Protein AF-A0A2G9T7J6-F1 (afdb_monomer)

Solvent-accessible surface area (backbone atoms only — not comparable to full-atom values): 8695 Å² total; per-residue (Å²): 140,79,87,86,81,85,68,59,84,86,49,57,88,73,64,81,79,77,85,75,86,70,93,64,83,78,76,62,95,59,96,44,42,93,66,55,16,22,56,70,78,80,52,40,53,96,91,35,84,57,34,67,69,57,51,54,47,48,53,56,36,70,79,63,43,88,85,49,84,52,72,78,74,48,76,32,58,67,70,56,41,54,50,54,49,49,49,66,72,64,46,96,48,73,85,80,58,86,59,87,89,55,54,61,37,28,46,41,45,48,54,54,46,38,57,69,42,25,80,64,45,90,74,35,77,88,48,45,64,60,61,61,74,74,108

Radius of gyration: 18.22 Å; Cα contacts (8 Å, |Δi|>4): 100; chains: 1; bounding box: 51×49×46 Å

Secondary structure (DSSP, 8-state):
--------TTTGGG--------------SSS--SSTT--GGGS--SS-SS-HHHHHHHHHHHHH-TT-TTTTTSPPPHHHHHHHHHHHHH-SSSTT---TTS-HHHHHHHHHHHHHH-SS-SS-HHHHHHHHHT-

Organism: Teladorsagia circumcincta (NCBI:txid45464)

InterPro domains:
  IPR000198 Rho GTPase-activating protein domain [PF00620] (51-134)
  IPR000198 Rho GTPase-activating protein domain [PS50238] (38-135)
  IPR000198 Rho GTPase-activating protein domain [SM00324] (48-135)
  IPR008936 Rho GTPase activation protein [G3DSA:1.10.555.10] (1-135)
  IPR008936 Rho GTPase activation protein [SSF48350] (40-134)
  IPR046987 Unconventional class IX myosin [PTHR46184] (2-134)

Structure (mmCIF, N/CA/C/O backbone):
data_AF-A0A2G9T7J6-F1
#
_entry.id   AF-A0A2G9T7J6-F1
#
loop_
_atom_site.group_PDB
_atom_site.id
_atom_site.type_symbol
_atom_site.label_atom_id
_atom_site.label_alt_id
_atom_site.label_comp_id
_atom_site.label_asym_id
_atom_site.label_entity_id
_atom_site.label_seq_id
_atom_site.pdbx_PDB_ins_code
_atom_site.Cartn_x
_atom_site.Cartn_y
_atom_site.Cartn_z
_atom_site.occupancy
_atom_site.B_iso_or_equiv
_atom_site.auth_seq_id
_atom_site.auth_comp_id
_atom_site.auth_asym_id
_atom_site.auth_atom_id
_atom_site.pdbx_PDB_model_num
ATOM 1 N N . MET A 1 1 ? 32.163 8.281 11.101 1.00 44.00 1 MET A N 1
ATOM 2 C CA . MET A 1 1 ? 30.827 8.734 11.544 1.00 44.00 1 MET A CA 1
ATOM 3 C C . MET A 1 1 ? 30.485 10.031 10.832 1.00 44.00 1 MET A C 1
ATOM 5 O O . MET A 1 1 ? 31.150 11.024 11.083 1.00 44.00 1 MET A O 1
ATOM 9 N N . ALA A 1 2 ? 29.521 10.024 9.910 1.00 50.22 2 ALA A N 1
ATOM 10 C CA . ALA A 1 2 ? 29.048 11.243 9.254 1.00 50.22 2 ALA A CA 1
ATOM 11 C C . ALA A 1 2 ? 27.576 11.073 8.859 1.00 50.22 2 ALA A C 1
ATOM 13 O O . ALA A 1 2 ? 27.221 10.112 8.179 1.00 50.22 2 ALA A O 1
ATOM 14 N N . CYS A 1 3 ? 26.726 11.998 9.298 1.00 60.59 3 CYS A N 1
ATOM 15 C CA . CYS A 1 3 ? 25.341 12.089 8.854 1.00 60.59 3 CYS A CA 1
ATOM 16 C C . CYS A 1 3 ? 25.332 12.597 7.400 1.00 60.59 3 CYS A C 1
ATOM 18 O O . CYS A 1 3 ? 25.811 13.699 7.138 1.00 60.59 3 CYS A O 1
ATOM 20 N N . ARG A 1 4 ? 24.837 11.803 6.441 1.00 64.44 4 ARG A N 1
ATOM 21 C CA . ARG A 1 4 ? 24.715 12.222 5.032 1.00 64.44 4 ARG A CA 1
ATOM 22 C C . ARG A 1 4 ? 23.341 12.838 4.769 1.00 64.44 4 ARG A C 1
ATOM 24 O O . ARG A 1 4 ? 22.492 12.223 4.133 1.00 64.44 4 ARG A O 1
ATOM 31 N N . ILE A 1 5 ? 23.121 14.059 5.248 1.00 75.25 5 ILE A N 1
ATOM 32 C CA . ILE A 1 5 ? 21.968 14.855 4.810 1.00 75.25 5 ILE A CA 1
ATOM 33 C C . ILE A 1 5 ? 22.327 15.517 3.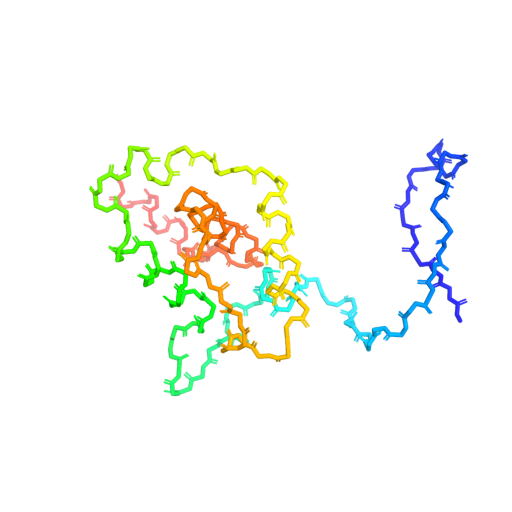479 1.00 75.25 5 ILE A C 1
ATOM 35 O O . ILE A 1 5 ? 23.259 16.316 3.412 1.00 75.25 5 ILE A O 1
ATOM 39 N N . SER A 1 6 ? 21.580 15.197 2.421 1.00 75.75 6 SER A N 1
ATOM 40 C CA . SER A 1 6 ? 21.666 15.909 1.145 1.00 75.75 6 SER A CA 1
ATOM 41 C C . SER A 1 6 ? 20.613 17.013 1.113 1.00 75.75 6 SER A C 1
ATOM 43 O O . SER A 1 6 ? 19.422 16.755 1.282 1.00 75.75 6 SER A O 1
ATOM 45 N N . CYS A 1 7 ? 21.044 18.259 0.933 1.00 78.62 7 CYS A N 1
ATOM 46 C CA . CYS A 1 7 ? 20.159 19.411 0.806 1.00 78.62 7 CYS A CA 1
ATOM 47 C C . CYS A 1 7 ? 20.752 20.436 -0.165 1.00 78.62 7 CYS A C 1
ATOM 49 O O . CYS A 1 7 ? 21.962 20.471 -0.400 1.00 78.62 7 CYS A O 1
ATOM 51 N N . HIS A 1 8 ? 19.908 21.307 -0.724 1.00 84.25 8 HIS A N 1
ATOM 52 C CA . HIS A 1 8 ? 20.402 22.454 -1.481 1.00 84.25 8 HIS A CA 1
ATOM 53 C C . HIS A 1 8 ? 21.281 23.340 -0.587 1.00 84.25 8 HIS A C 1
ATOM 55 O O . HIS A 1 8 ? 20.950 23.567 0.578 1.00 84.25 8 HIS A O 1
ATOM 61 N N . LYS A 1 9 ? 22.340 23.940 -1.153 1.00 81.06 9 LYS A N 1
ATOM 62 C CA . LYS A 1 9 ? 23.272 24.827 -0.420 1.00 81.06 9 LYS A CA 1
ATOM 63 C C . LYS A 1 9 ? 22.565 25.909 0.412 1.00 81.06 9 LYS A C 1
ATOM 65 O O . LYS A 1 9 ? 23.004 26.230 1.508 1.00 81.06 9 LYS A O 1
ATOM 70 N N . LYS A 1 10 ? 21.448 26.448 -0.091 1.00 82.25 10 LYS A N 1
ATOM 71 C CA . LYS A 1 10 ? 20.660 27.508 0.567 1.00 82.25 10 LYS A CA 1
ATOM 72 C C . LYS A 1 10 ? 19.730 27.002 1.679 1.00 82.25 10 LYS A C 1
ATOM 74 O O . LYS A 1 10 ? 19.216 27.803 2.453 1.00 82.25 10 LYS A O 1
ATOM 79 N N . CYS A 1 11 ? 19.486 25.697 1.749 1.00 79.50 11 CYS A N 1
ATOM 80 C CA . CYS A 1 11 ? 18.557 25.087 2.698 1.00 79.50 11 CYS A CA 1
ATOM 81 C C . CYS A 1 11 ? 19.255 24.572 3.963 1.00 79.50 11 CYS A C 1
ATOM 83 O O . CYS A 1 11 ? 18.585 24.441 4.981 1.00 79.50 11 CYS A O 1
ATOM 85 N N . HIS A 1 12 ? 20.576 24.352 3.933 1.00 83.56 12 HIS A N 1
ATOM 86 C CA . HIS A 1 12 ? 21.344 23.813 5.064 1.00 83.56 12 HIS A CA 1
ATOM 87 C C . HIS A 1 12 ? 21.163 24.617 6.364 1.00 83.56 12 HIS A C 1
ATOM 89 O O . HIS A 1 12 ? 20.941 24.040 7.421 1.00 83.56 12 HIS A O 1
ATOM 95 N N . ALA A 1 13 ? 21.168 25.953 6.290 1.00 77.31 13 ALA A N 1
ATOM 96 C CA . ALA A 1 13 ? 21.014 26.825 7.463 1.00 77.31 13 ALA A CA 1
ATOM 97 C C . ALA A 1 13 ? 19.609 26.793 8.102 1.00 77.31 13 ALA A C 1
ATOM 99 O O . ALA A 1 13 ? 19.423 27.319 9.194 1.00 77.31 13 ALA A O 1
ATOM 100 N N . LYS A 1 14 ? 18.615 26.200 7.428 1.00 79.19 14 LYS A N 1
ATOM 101 C CA . LYS A 1 14 ? 17.237 26.062 7.930 1.00 79.19 14 LYS A CA 1
ATOM 102 C C . LYS A 1 14 ? 16.963 24.685 8.543 1.00 79.19 14 LYS A C 1
ATOM 104 O O . LYS A 1 14 ? 15.843 24.424 8.972 1.00 79.19 14 LYS A O 1
ATOM 109 N N . ILE A 1 15 ? 17.953 23.792 8.563 1.00 74.62 15 ILE A N 1
ATOM 110 C CA . ILE A 1 15 ? 17.814 22.446 9.120 1.00 74.62 15 ILE A CA 1
ATOM 111 C C . ILE A 1 15 ? 18.079 22.517 10.627 1.00 74.62 15 ILE A C 1
ATOM 113 O O . ILE A 1 15 ? 19.219 22.624 11.059 1.00 74.62 15 ILE A O 1
ATOM 117 N N . THR A 1 16 ? 17.018 22.449 11.432 1.00 71.06 16 THR A N 1
ATOM 118 C CA . THR A 1 16 ? 17.088 22.467 12.912 1.00 71.06 16 THR A CA 1
ATOM 119 C C . THR A 1 16 ? 17.096 21.057 13.526 1.00 71.06 16 THR A C 1
ATOM 121 O O . THR A 1 16 ? 17.063 20.897 14.741 1.00 71.06 16 THR A O 1
ATOM 124 N N . GLN A 1 17 ? 17.101 20.010 12.697 1.00 68.31 17 GLN A N 1
ATOM 125 C CA . GLN A 1 17 ? 17.043 18.618 13.150 1.00 68.31 17 GLN A CA 1
ATOM 126 C C . GLN A 1 17 ? 18.412 18.175 13.682 1.00 68.31 17 GLN A C 1
ATOM 128 O O . GLN A 1 17 ? 19.351 17.957 12.916 1.00 68.31 17 GLN A O 1
ATOM 133 N N . GLN A 1 18 ? 18.520 18.026 15.002 1.00 58.69 18 GLN A N 1
ATOM 134 C CA . GLN A 1 18 ? 19.684 17.430 15.648 1.00 58.69 18 GLN A CA 1
ATOM 135 C C . GLN A 1 18 ? 19.657 15.914 15.433 1.00 58.69 18 GLN A C 1
ATOM 137 O O . GLN A 1 18 ? 18.692 15.236 15.786 1.00 58.69 18 GLN A O 1
ATOM 142 N N . CYS A 1 19 ? 20.713 15.381 14.822 1.00 59.75 19 CYS A N 1
ATOM 143 C CA . CYS A 1 19 ? 20.834 13.958 14.530 1.00 59.75 19 CYS A CA 1
ATOM 144 C C . CYS A 1 19 ? 20.974 13.159 15.842 1.00 59.75 19 CYS A C 1
ATOM 146 O O . CYS A 1 19 ? 22.070 13.053 16.389 1.00 59.75 19 CYS A O 1
ATOM 148 N N . SER A 1 20 ? 19.870 12.616 16.366 1.00 60.53 20 SER A N 1
ATOM 149 C CA . SER A 1 20 ? 19.906 11.613 17.437 1.00 60.53 20 SER A CA 1
ATOM 150 C C . SER A 1 20 ? 20.198 10.252 16.817 1.00 60.53 20 SER A C 1
ATOM 152 O O . SER A 1 20 ? 19.324 9.622 16.225 1.00 60.53 20 SER A O 1
ATOM 154 N N . MET A 1 21 ? 21.449 9.809 16.934 1.00 49.72 21 MET A N 1
ATOM 155 C CA . MET A 1 21 ? 21.860 8.442 16.621 1.00 49.72 21 MET A CA 1
ATOM 156 C C . MET A 1 21 ? 21.261 7.488 17.666 1.00 49.72 21 MET A C 1
ATOM 158 O O . MET A 1 21 ? 21.922 7.106 18.625 1.00 49.72 21 MET A O 1
ATOM 162 N N . MET A 1 22 ? 19.993 7.115 17.497 1.00 44.47 22 MET A N 1
ATOM 163 C CA . MET A 1 22 ? 19.489 5.852 18.031 1.00 44.47 22 MET A CA 1
ATOM 164 C C . MET A 1 22 ? 19.966 4.764 17.071 1.00 44.47 22 MET A C 1
ATOM 166 O O . MET A 1 22 ? 19.746 4.860 15.863 1.00 44.47 22 MET A O 1
ATOM 170 N N . ILE A 1 23 ? 20.683 3.781 17.608 1.00 42.66 23 ILE A N 1
ATOM 171 C CA . ILE A 1 23 ? 21.212 2.625 16.887 1.00 42.66 23 ILE A CA 1
ATOM 172 C C . ILE A 1 23 ? 20.023 1.859 16.292 1.00 42.66 23 ILE A C 1
ATOM 174 O O . ILE A 1 23 ? 19.401 1.041 16.958 1.00 42.66 23 ILE A O 1
ATOM 178 N N . ALA A 1 24 ? 19.691 2.149 15.039 1.00 46.16 24 ALA A N 1
ATOM 179 C CA . ALA A 1 24 ? 19.030 1.197 14.165 1.00 46.16 24 ALA A CA 1
ATOM 180 C C . ALA A 1 24 ? 20.148 0.527 13.355 1.00 46.16 24 ALA A C 1
ATOM 182 O O . ALA A 1 24 ? 21.009 1.249 12.831 1.00 46.16 24 ALA A O 1
ATOM 183 N N . PRO A 1 25 ? 20.201 -0.814 13.274 1.00 39.72 25 PRO A N 1
ATOM 184 C CA . PRO A 1 25 ? 21.164 -1.479 12.414 1.00 39.72 25 PRO A CA 1
ATOM 185 C C . PRO A 1 25 ? 20.991 -0.920 11.003 1.00 39.72 25 PRO A C 1
ATOM 187 O O . PRO A 1 25 ? 19.879 -0.763 10.501 1.00 39.72 25 PRO A O 1
ATOM 190 N N . SER A 1 26 ? 22.116 -0.527 10.424 1.00 37.25 26 SER A N 1
ATOM 191 C CA . SER A 1 26 ? 22.225 0.091 9.115 1.00 37.25 26 SER A CA 1
ATOM 192 C C . SER A 1 26 ? 21.460 -0.709 8.061 1.00 37.25 26 SER A C 1
ATOM 194 O O . SER A 1 26 ? 21.970 -1.717 7.573 1.00 37.25 26 SER A O 1
ATOM 196 N N . LEU A 1 27 ? 20.283 -0.219 7.657 1.00 46.81 27 LEU A N 1
ATOM 197 C CA . LEU A 1 27 ? 19.829 -0.414 6.288 1.00 46.81 27 LEU A CA 1
ATOM 198 C C . LEU A 1 27 ? 20.863 0.291 5.417 1.00 46.81 27 LEU A C 1
ATOM 200 O O . LEU A 1 27 ? 20.957 1.521 5.372 1.00 46.81 27 LEU A O 1
ATOM 204 N N . SER A 1 28 ? 21.729 -0.524 4.832 1.00 38.75 28 SER A N 1
ATOM 205 C CA . SER A 1 28 ? 22.613 -0.145 3.750 1.00 38.75 28 SER A CA 1
ATOM 206 C C . SER A 1 28 ? 21.834 0.691 2.737 1.00 38.75 28 SER A C 1
ATOM 208 O O . SER A 1 28 ? 20.685 0.408 2.416 1.00 38.75 28 SER A O 1
ATOM 210 N N . SER A 1 29 ? 22.474 1.745 2.238 1.00 39.59 29 SER A N 1
ATOM 211 C CA . SER A 1 29 ? 21.994 2.611 1.159 1.00 39.59 29 SER A CA 1
ATOM 212 C C . SER A 1 29 ? 21.876 1.893 -0.200 1.00 39.59 29 SER A C 1
ATOM 214 O O . SER A 1 29 ? 22.353 2.411 -1.206 1.00 39.59 29 SER A O 1
ATOM 216 N N . ALA A 1 30 ? 21.237 0.725 -0.246 1.00 44.00 30 ALA A N 1
ATOM 217 C CA . ALA A 1 30 ? 20.520 0.254 -1.420 1.00 44.00 30 ALA A CA 1
ATOM 218 C C . ALA A 1 30 ? 19.076 0.752 -1.265 1.00 44.00 30 ALA A C 1
ATOM 220 O O . ALA A 1 30 ? 18.474 0.618 -0.207 1.00 44.00 30 ALA A O 1
ATOM 221 N N . SER A 1 31 ? 18.560 1.440 -2.272 1.00 48.53 31 SER A N 1
ATOM 222 C CA . SER A 1 31 ? 17.339 2.246 -2.232 1.00 48.53 31 SER A CA 1
ATOM 223 C C . SER A 1 31 ? 16.042 1.425 -2.162 1.00 48.53 31 SER A C 1
ATOM 225 O O . SER A 1 31 ? 15.220 1.511 -3.069 1.00 48.53 31 SER A O 1
ATOM 227 N N . GLY A 1 32 ? 15.845 0.645 -1.103 1.00 54.94 32 GLY A N 1
ATOM 228 C CA . GLY A 1 32 ? 14.580 -0.027 -0.830 1.00 54.94 32 GLY A CA 1
ATOM 229 C C . GLY A 1 32 ? 14.258 0.002 0.655 1.00 54.94 32 GLY A C 1
ATOM 230 O O . GLY A 1 32 ? 15.129 -0.249 1.488 1.00 54.94 32 GLY A O 1
ATOM 231 N N . GLY A 1 33 ? 13.025 0.374 1.007 1.00 73.19 33 GLY A N 1
ATOM 232 C CA . GLY A 1 33 ? 12.543 0.182 2.375 1.00 73.19 33 GLY A CA 1
ATOM 233 C C . GLY A 1 33 ? 12.455 -1.308 2.707 1.00 73.19 33 GLY A C 1
ATOM 234 O O . GLY A 1 33 ? 12.611 -2.158 1.834 1.00 73.19 33 GLY A O 1
ATOM 235 N N . ARG A 1 34 ? 12.226 -1.645 3.979 1.00 86.50 34 ARG A N 1
ATOM 236 C CA . ARG A 1 34 ? 12.177 -3.048 4.419 1.00 86.50 34 ARG A CA 1
ATOM 237 C C . ARG A 1 34 ? 10.959 -3.772 3.854 1.00 86.50 34 ARG A C 1
ATOM 239 O O . ARG A 1 34 ? 11.066 -4.925 3.462 1.00 86.50 34 ARG A O 1
ATOM 246 N N . PHE A 1 35 ? 9.825 -3.080 3.797 1.00 90.75 35 PHE A N 1
ATOM 247 C CA . PHE A 1 35 ? 8.637 -3.573 3.111 1.00 90.75 35 PHE A CA 1
ATOM 248 C C . PHE A 1 35 ? 8.204 -2.643 1.982 1.00 90.75 35 PHE A C 1
ATOM 250 O O . PHE A 1 35 ? 8.046 -3.074 0.842 1.00 90.75 35 PHE A O 1
ATOM 257 N N . PHE A 1 36 ? 8.014 -1.354 2.273 1.00 94.06 36 PHE A N 1
ATOM 258 C CA . PHE A 1 36 ? 7.597 -0.403 1.252 1.00 94.06 36 PHE A CA 1
ATOM 259 C C . PHE A 1 36 ? 8.804 0.028 0.422 1.00 94.06 36 PHE A C 1
ATOM 261 O O . PHE A 1 36 ? 9.770 0.583 0.943 1.00 94.06 36 PHE A O 1
ATOM 268 N N . GLY A 1 37 ? 8.733 -0.221 -0.882 1.00 94.19 37 GLY A N 1
ATOM 269 C CA . GLY A 1 37 ? 9.847 -0.005 -1.799 1.00 94.19 37 GLY A CA 1
ATOM 270 C C . GLY A 1 37 ? 10.961 -1.040 -1.703 1.00 94.19 37 GLY A C 1
ATOM 271 O O . GLY A 1 37 ? 12.029 -0.822 -2.264 1.00 94.19 37 GLY A O 1
ATOM 272 N N . ALA A 1 38 ? 10.723 -2.168 -1.032 1.00 92.75 38 ALA A N 1
ATOM 273 C CA . ALA A 1 38 ? 11.548 -3.352 -1.227 1.00 92.75 38 ALA A CA 1
ATOM 274 C C . ALA A 1 38 ? 11.350 -3.906 -2.649 1.00 92.75 38 ALA A C 1
ATOM 276 O O . ALA A 1 38 ? 10.317 -3.682 -3.287 1.00 92.75 38 ALA A O 1
ATOM 277 N N . VAL A 1 39 ? 12.333 -4.658 -3.138 1.00 93.94 39 VAL A N 1
ATOM 278 C CA . VAL A 1 39 ? 12.185 -5.434 -4.373 1.00 93.94 39 VAL A CA 1
ATOM 279 C C . VAL A 1 39 ? 11.208 -6.577 -4.098 1.00 93.94 39 VAL A C 1
ATOM 281 O O . VAL A 1 39 ? 11.378 -7.306 -3.127 1.00 93.94 39 VAL A O 1
ATOM 284 N N . LEU A 1 40 ? 10.189 -6.762 -4.942 1.00 93.31 40 LEU A N 1
ATOM 285 C CA . LEU A 1 40 ? 9.138 -7.759 -4.693 1.00 93.31 40 LEU A CA 1
ATOM 286 C C . LEU A 1 40 ? 9.705 -9.174 -4.488 1.00 93.31 40 LEU A C 1
ATOM 288 O O . LEU A 1 40 ? 9.292 -9.871 -3.567 1.00 93.31 40 LEU A O 1
ATOM 292 N N . ALA A 1 41 ? 10.708 -9.552 -5.286 1.00 92.75 41 ALA A N 1
A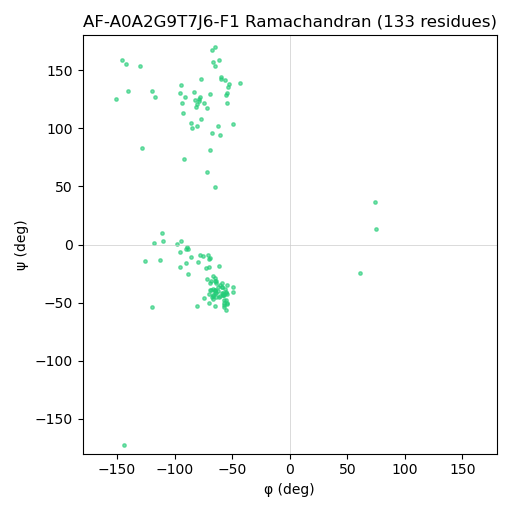TOM 293 C CA . ALA A 1 41 ? 11.379 -10.848 -5.200 1.00 92.75 41 ALA A CA 1
ATOM 294 C C . ALA A 1 41 ? 12.081 -11.110 -3.853 1.00 92.75 41 ALA A C 1
ATOM 296 O O . ALA A 1 41 ? 12.363 -12.257 -3.539 1.00 92.75 41 ALA A O 1
ATOM 297 N N . THR A 1 42 ? 12.369 -10.079 -3.047 1.00 92.69 42 THR A N 1
ATOM 298 C CA . THR A 1 42 ? 12.968 -10.254 -1.709 1.00 92.69 42 THR A CA 1
ATOM 299 C C . THR A 1 42 ? 11.926 -10.439 -0.608 1.00 92.69 42 THR A C 1
ATOM 301 O O . THR A 1 42 ? 12.297 -10.584 0.552 1.00 92.69 42 THR A O 1
ATOM 304 N N . LEU A 1 43 ? 10.636 -10.345 -0.940 1.00 91.62 43 LEU A N 1
ATOM 305 C CA . LEU A 1 43 ? 9.520 -10.440 0.004 1.00 91.62 43 LEU A CA 1
ATOM 306 C C . LEU A 1 43 ? 8.704 -11.731 -0.152 1.00 91.62 43 LEU A C 1
ATOM 308 O O . LEU A 1 43 ? 7.682 -11.874 0.517 1.00 91.62 43 LEU A O 1
ATOM 312 N N . VAL A 1 44 ? 9.117 -12.617 -1.056 1.00 92.94 44 VAL A N 1
ATOM 313 C CA . VAL A 1 44 ? 8.443 -13.877 -1.383 1.00 92.94 44 VAL A CA 1
ATOM 314 C C . VAL A 1 44 ? 9.447 -15.023 -1.353 1.00 92.94 44 VAL A C 1
ATOM 316 O O . VAL A 1 44 ? 10.638 -14.815 -1.590 1.00 92.94 44 VAL A O 1
ATOM 319 N N . ASP A 1 45 ? 8.957 -16.225 -1.081 1.00 92.31 45 ASP A N 1
ATOM 320 C CA . ASP A 1 45 ? 9.720 -17.473 -1.104 1.00 92.31 45 ASP A CA 1
ATOM 321 C C . ASP A 1 45 ? 8.840 -18.630 -1.620 1.00 92.31 45 ASP A C 1
ATOM 323 O O . ASP A 1 45 ? 7.740 -18.397 -2.126 1.00 92.31 45 ASP A O 1
ATOM 327 N N . GLU A 1 46 ? 9.340 -19.870 -1.565 1.00 92.12 46 GLU A N 1
ATOM 328 C CA . GLU A 1 46 ? 8.606 -21.047 -2.057 1.00 92.12 46 GLU A CA 1
ATOM 329 C C . GLU A 1 46 ? 7.327 -21.337 -1.254 1.00 92.12 46 GLU A C 1
ATOM 331 O O . GLU A 1 46 ? 6.357 -21.839 -1.822 1.00 92.12 46 GLU A O 1
ATOM 336 N N . ASP A 1 47 ? 7.301 -20.975 0.032 1.00 90.69 47 ASP A N 1
ATOM 337 C CA . ASP A 1 47 ? 6.150 -21.167 0.916 1.00 90.69 47 ASP A CA 1
ATOM 338 C C . ASP A 1 47 ? 5.178 -19.970 0.847 1.00 90.69 47 ASP A C 1
ATOM 340 O O . ASP A 1 47 ? 3.973 -20.121 1.062 1.00 90.69 47 ASP A O 1
ATOM 344 N N . HIS A 1 48 ? 5.678 -18.780 0.490 1.00 87.12 48 HIS A N 1
ATOM 345 C CA . HIS A 1 48 ? 4.934 -17.520 0.446 1.00 87.12 48 HIS A CA 1
ATOM 346 C C . HIS A 1 48 ? 5.097 -16.809 -0.902 1.00 87.12 48 HIS A C 1
ATOM 348 O O . HIS A 1 48 ? 5.861 -15.853 -1.049 1.00 87.12 48 HIS A O 1
ATOM 354 N N . ILE A 1 49 ? 4.297 -17.219 -1.890 1.00 93.00 49 ILE A N 1
ATOM 355 C CA . ILE A 1 49 ? 4.268 -16.594 -3.227 1.00 93.00 49 ILE A CA 1
ATOM 356 C C . ILE A 1 49 ? 3.657 -15.179 -3.246 1.00 93.00 49 ILE A C 1
ATOM 358 O O . ILE A 1 49 ? 3.771 -14.464 -4.242 1.00 93.00 49 ILE A O 1
ATOM 362 N N . ILE A 1 50 ? 3.001 -14.764 -2.157 1.00 93.25 50 ILE A N 1
ATOM 363 C CA . ILE A 1 50 ? 2.497 -13.403 -1.939 1.00 93.25 50 ILE A CA 1
ATOM 364 C C . ILE A 1 50 ? 3.186 -12.851 -0.687 1.00 93.25 50 ILE A C 1
ATOM 366 O O . ILE A 1 50 ? 3.180 -13.533 0.339 1.00 93.25 50 ILE A O 1
ATOM 370 N N . PRO A 1 51 ? 3.729 -11.616 -0.713 1.00 92.62 51 PRO A N 1
ATOM 371 C CA . PRO A 1 51 ? 4.310 -11.016 0.480 1.00 92.62 51 PRO A CA 1
ATOM 372 C C . PRO A 1 51 ? 3.308 -10.995 1.644 1.00 92.62 51 PRO A C 1
ATOM 374 O O . PRO A 1 51 ? 2.220 -10.431 1.474 1.00 92.62 51 PRO A O 1
ATOM 377 N N . PRO A 1 52 ? 3.665 -11.485 2.847 1.00 90.56 52 PRO A N 1
ATOM 378 C CA . PRO A 1 52 ? 2.744 -11.533 3.988 1.00 90.56 52 PRO A CA 1
ATOM 379 C C . PRO A 1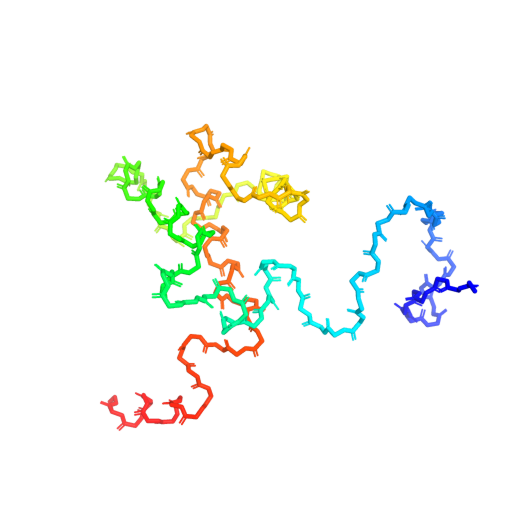 52 ? 2.109 -10.178 4.336 1.00 90.56 52 PRO A C 1
ATOM 381 O O . PRO A 1 52 ? 0.935 -10.107 4.704 1.00 90.56 52 PRO A O 1
ATOM 384 N N . LEU A 1 53 ? 2.862 -9.079 4.156 1.00 91.62 53 LEU A N 1
ATOM 385 C CA . LEU A 1 53 ? 2.349 -7.708 4.283 1.00 91.62 53 LEU A CA 1
ATOM 386 C C . LEU A 1 53 ? 1.133 -7.466 3.383 1.00 91.62 53 LEU A C 1
ATOM 388 O O . LEU A 1 53 ? 0.114 -6.930 3.818 1.00 91.62 53 LEU A O 1
ATOM 392 N N . VAL A 1 54 ? 1.284 -7.807 2.107 1.00 93.75 54 VAL A N 1
ATOM 393 C CA . VAL A 1 54 ? 0.284 -7.565 1.070 1.00 93.75 54 VAL A CA 1
ATOM 394 C C . VAL A 1 54 ? -0.939 -8.428 1.336 1.00 93.75 54 VAL A C 1
ATOM 396 O O . VAL A 1 54 ? -2.051 -7.904 1.329 1.00 93.75 54 VAL A O 1
ATOM 399 N N . ASP A 1 55 ? -0.718 -9.700 1.661 1.00 93.81 55 ASP A N 1
ATOM 400 C CA . ASP A 1 55 ? -1.775 -10.662 1.949 1.00 93.81 55 ASP A CA 1
ATOM 401 C C . ASP A 1 55 ? -2.686 -10.197 3.098 1.00 93.81 55 ASP A C 1
ATOM 403 O O . ASP A 1 55 ? -3.887 -10.004 2.891 1.00 93.81 55 ASP A O 1
ATOM 407 N N . ARG A 1 56 ? -2.148 -9.847 4.285 1.00 93.31 56 ARG A N 1
ATOM 408 C CA . ARG A 1 56 ? -3.043 -9.368 5.363 1.00 93.31 56 ARG A CA 1
ATOM 409 C C . ARG A 1 56 ? -3.668 -8.012 5.070 1.00 93.31 56 ARG A C 1
ATOM 411 O O . ARG A 1 56 ? -4.767 -7.751 5.566 1.00 93.31 56 ARG A O 1
ATOM 418 N N . LEU A 1 57 ? -2.989 -7.120 4.343 1.00 96.12 57 LEU A N 1
ATOM 419 C CA . LEU A 1 57 ? -3.595 -5.844 3.958 1.00 96.12 57 LEU A CA 1
ATOM 420 C C . LEU A 1 57 ? -4.836 -6.089 3.094 1.00 96.12 57 LEU A C 1
ATOM 422 O O . LEU A 1 57 ? -5.871 -5.477 3.360 1.00 96.12 57 LEU A O 1
ATOM 426 N N . PHE A 1 58 ? -4.757 -6.993 2.113 1.00 96.19 58 PHE A N 1
ATOM 427 C CA . PHE A 1 58 ? -5.907 -7.374 1.296 1.00 96.19 58 PHE A CA 1
ATOM 428 C C . PHE A 1 58 ? -6.971 -8.103 2.113 1.00 96.19 58 PHE A C 1
ATOM 430 O O . PHE A 1 58 ? -8.118 -7.666 2.091 1.00 96.19 58 PHE A O 1
ATOM 437 N N . MET A 1 59 ? -6.600 -9.084 2.938 1.00 95.50 59 MET A N 1
ATOM 438 C CA . MET A 1 59 ? -7.545 -9.802 3.801 1.00 95.50 59 MET A CA 1
ATOM 439 C C . MET A 1 59 ? -8.341 -8.853 4.718 1.00 95.50 59 MET A C 1
ATOM 441 O O . MET A 1 59 ? -9.558 -8.977 4.871 1.00 95.50 59 MET A O 1
ATOM 445 N N . ASN A 1 60 ? -7.685 -7.844 5.302 1.00 96.69 60 ASN A N 1
ATOM 446 C CA . ASN A 1 60 ? -8.362 -6.834 6.121 1.00 96.69 60 ASN A CA 1
ATOM 447 C C . ASN A 1 60 ? -9.272 -5.912 5.298 1.00 96.69 60 ASN A C 1
ATO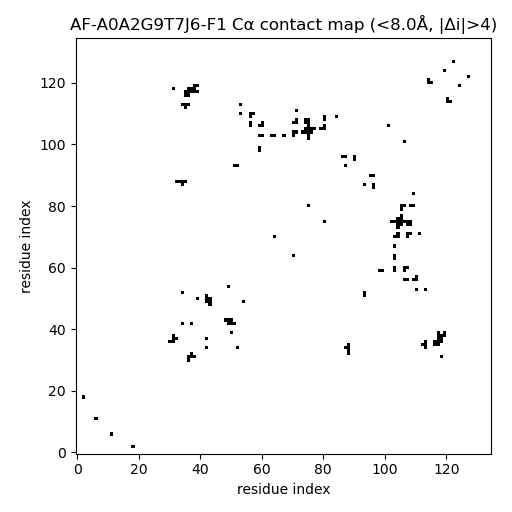M 449 O O . ASN A 1 60 ? -10.285 -5.436 5.806 1.00 96.69 60 ASN A O 1
ATOM 453 N N . VAL A 1 61 ? -8.920 -5.616 4.046 1.00 97.38 61 VAL A N 1
ATOM 454 C CA . VAL A 1 61 ? -9.800 -4.845 3.163 1.00 97.38 61 VAL A CA 1
ATOM 455 C C . VAL A 1 61 ? -11.015 -5.691 2.784 1.00 97.38 61 VAL A C 1
ATOM 457 O O . VAL A 1 61 ? -12.137 -5.237 2.977 1.00 97.38 61 VAL A O 1
ATOM 460 N N . GLU A 1 62 ? -10.824 -6.921 2.320 1.00 96.38 62 GLU A N 1
ATOM 461 C CA . GLU A 1 62 ? -11.893 -7.814 1.856 1.00 96.38 62 GLU A CA 1
ATOM 462 C C . GLU A 1 62 ? -12.944 -8.088 2.933 1.00 96.38 62 GLU A C 1
ATOM 464 O O . GLU A 1 62 ? -14.143 -7.982 2.679 1.00 96.38 62 GLU A O 1
ATOM 469 N N . THR A 1 63 ? -12.505 -8.340 4.166 1.00 96.31 63 THR A N 1
ATOM 470 C CA . THR A 1 63 ? -13.402 -8.630 5.295 1.00 96.31 63 THR A CA 1
ATOM 471 C C . THR A 1 63 ? -14.222 -7.423 5.765 1.00 96.31 63 THR A C 1
ATOM 473 O O . THR A 1 63 ? -15.235 -7.599 6.440 1.00 96.31 63 THR A O 1
ATOM 476 N N . ARG A 1 64 ? -13.816 -6.187 5.431 1.00 97.19 64 ARG A N 1
ATOM 477 C CA . ARG A 1 64 ? -14.369 -4.955 6.037 1.00 97.19 64 ARG A CA 1
ATOM 478 C C . ARG A 1 64 ? -14.898 -3.933 5.031 1.00 97.19 64 ARG A C 1
ATOM 480 O O . ARG A 1 64 ? -15.590 -2.997 5.425 1.00 97.19 64 ARG A O 1
ATOM 487 N N . ALA A 1 65 ? -14.578 -4.068 3.745 1.00 95.88 65 ALA A N 1
ATOM 488 C CA . ALA A 1 65 ? -14.836 -3.037 2.740 1.00 95.88 65 ALA A CA 1
ATOM 489 C C . ALA A 1 65 ? -16.236 -3.077 2.109 1.00 95.88 65 ALA A C 1
ATOM 491 O O . ALA A 1 65 ? -16.591 -2.112 1.435 1.00 95.88 65 ALA A O 1
ATOM 492 N N . LEU A 1 66 ? -17.032 -4.133 2.331 1.00 94.38 66 LEU A N 1
ATOM 493 C CA . LEU A 1 66 ? -18.292 -4.389 1.609 1.00 94.38 66 LEU A CA 1
ATOM 494 C C . LEU A 1 66 ? -19.245 -3.181 1.553 1.00 94.38 66 LEU A C 1
ATOM 496 O O . LEU A 1 66 ? -19.833 -2.908 0.511 1.00 94.38 66 LEU A O 1
ATOM 500 N N . PHE A 1 67 ? -19.372 -2.439 2.656 1.00 95.75 67 PHE A N 1
ATOM 501 C CA . PHE A 1 67 ? -20.262 -1.274 2.762 1.00 95.75 67 PHE A CA 1
ATOM 502 C C . PHE A 1 67 ? -19.514 0.061 2.876 1.00 95.75 67 PHE A C 1
ATOM 504 O O . PHE A 1 67 ? -20.113 1.094 3.174 1.00 95.75 67 PHE A O 1
ATOM 511 N N . VAL A 1 68 ? -18.197 0.063 2.659 1.00 97.69 68 VAL A N 1
ATOM 512 C CA . VAL A 1 68 ? -17.387 1.281 2.722 1.00 97.69 68 VAL A CA 1
ATOM 513 C C . VAL A 1 68 ? -17.498 2.019 1.390 1.00 97.69 68 VAL A C 1
ATOM 515 O O . VAL A 1 68 ? -17.214 1.486 0.321 1.00 97.69 68 VAL A O 1
ATOM 518 N N . GLU A 1 69 ? -17.903 3.284 1.426 1.00 97.94 69 GLU A N 1
ATOM 519 C CA . GLU A 1 69 ? -18.082 4.066 0.205 1.00 97.94 69 GLU A CA 1
ATOM 520 C C . GLU A 1 69 ? -16.738 4.564 -0.350 1.00 97.94 69 GLU A C 1
ATOM 522 O O . GLU A 1 69 ? -15.978 5.256 0.328 1.00 97.94 69 GLU A O 1
ATOM 527 N N . GLY A 1 70 ? -16.459 4.293 -1.626 1.00 97.75 70 GLY A N 1
ATOM 528 C CA . GL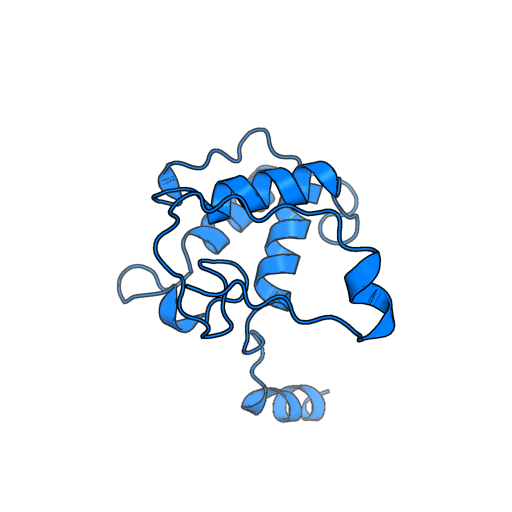Y A 1 70 ? -15.264 4.812 -2.297 1.00 97.75 70 GLY A CA 1
ATOM 529 C C . GLY A 1 70 ? -13.968 4.117 -1.875 1.00 97.75 70 GLY A C 1
ATOM 530 O O . GLY A 1 70 ? -12.928 4.768 -1.780 1.00 97.75 70 GLY A O 1
ATOM 531 N N . VAL A 1 71 ? -14.017 2.808 -1.627 1.00 98.00 71 VAL A N 1
ATOM 532 C CA . VAL A 1 71 ? -12.838 1.945 -1.425 1.00 98.00 71 VAL A CA 1
ATOM 533 C C . VAL A 1 71 ? -11.862 2.124 -2.597 1.00 98.00 71 VAL A C 1
ATOM 535 O O . VAL A 1 71 ? -12.278 2.287 -3.742 1.00 98.00 71 VAL A O 1
ATOM 538 N N . TYR A 1 72 ? -10.563 2.203 -2.296 1.00 97.38 72 TYR A N 1
ATOM 539 C CA . TYR A 1 72 ? -9.462 2.571 -3.206 1.00 97.38 72 TYR A CA 1
ATOM 540 C C . TYR A 1 72 ? -9.521 3.978 -3.844 1.00 97.38 72 TYR A C 1
ATOM 542 O O . TYR A 1 72 ? -8.456 4.537 -4.126 1.00 97.38 72 TYR A O 1
ATOM 550 N N . ARG A 1 73 ? -10.698 4.609 -3.980 1.00 98.12 73 ARG A N 1
ATOM 551 C CA . ARG A 1 73 ? -10.878 5.983 -4.492 1.00 98.12 73 ARG A CA 1
ATOM 552 C C . ARG A 1 73 ? -10.606 7.057 -3.434 1.00 98.12 73 ARG A C 1
ATOM 554 O O . ARG A 1 73 ? -9.812 7.962 -3.677 1.00 98.12 73 ARG A O 1
ATOM 561 N N . LYS A 1 74 ? -11.254 6.976 -2.266 1.00 97.56 74 LYS A N 1
ATOM 562 C CA . LYS A 1 74 ? -11.042 7.894 -1.134 1.00 97.56 74 LYS A CA 1
ATOM 563 C C . LYS A 1 74 ? -9.744 7.528 -0.405 1.00 97.56 74 LYS A C 1
ATOM 565 O O . LYS A 1 74 ? -9.412 6.352 -0.257 1.00 97.56 74 LYS A O 1
ATOM 570 N N . SER A 1 75 ? -9.013 8.542 0.050 1.00 95.94 75 SER A N 1
ATOM 571 C CA . SER A 1 75 ? -7.765 8.371 0.804 1.00 95.94 75 SER A CA 1
ATOM 572 C C . SER A 1 75 ? -8.025 8.399 2.307 1.00 95.94 75 SER A C 1
ATOM 574 O O . SER A 1 75 ? -8.773 9.243 2.792 1.00 95.94 75 SER A O 1
ATOM 576 N N . GLY A 1 76 ? -7.377 7.499 3.050 1.00 95.81 76 GLY A N 1
ATOM 577 C CA . GLY A 1 76 ? -7.379 7.528 4.514 1.00 95.81 76 GLY A CA 1
ATOM 578 C C . GLY A 1 76 ? -6.626 8.721 5.110 1.00 95.81 76 GLY A C 1
ATOM 579 O O . GLY A 1 76 ? -5.861 9.404 4.426 1.00 95.81 76 GLY A O 1
ATOM 580 N N . SER A 1 77 ? -6.812 8.937 6.416 1.00 97.50 77 SER A N 1
ATOM 581 C CA . SER A 1 77 ? -6.107 9.974 7.179 1.00 97.50 77 SER A CA 1
ATOM 582 C C . SER A 1 77 ? -4.591 9.841 7.032 1.00 97.50 77 SER A C 1
ATOM 584 O O . SER A 1 77 ? -4.007 8.822 7.401 1.00 97.50 77 SER A O 1
ATOM 586 N N . LEU A 1 78 ? -3.932 10.895 6.540 1.00 95.94 78 LEU A N 1
ATOM 587 C CA . LEU A 1 78 ? -2.481 10.904 6.331 1.00 95.94 78 LEU A CA 1
ATOM 588 C C . LEU A 1 78 ? -1.705 10.641 7.630 1.00 95.94 78 LEU A C 1
ATOM 590 O O . LEU A 1 78 ? -0.675 9.969 7.605 1.00 95.94 78 LEU A O 1
ATOM 594 N N . ALA A 1 79 ? -2.198 11.150 8.763 1.00 97.38 79 ALA A N 1
ATOM 595 C CA . ALA A 1 79 ? -1.582 10.926 10.067 1.00 97.38 79 ALA A CA 1
ATOM 596 C C . ALA A 1 79 ? -1.629 9.440 10.457 1.00 97.38 79 ALA A C 1
ATOM 598 O O . ALA A 1 79 ? -0.606 8.877 10.848 1.00 97.38 79 ALA A O 1
ATOM 599 N N . GLN A 1 80 ? -2.782 8.788 10.271 1.00 97.31 80 GLN A N 1
ATOM 600 C CA . GLN A 1 80 ? -2.928 7.355 10.536 1.00 97.31 80 GLN A CA 1
ATOM 601 C C . GLN A 1 80 ? -2.102 6.517 9.559 1.00 97.31 80 GLN A C 1
ATOM 603 O O . GLN A 1 80 ? -1.391 5.624 9.997 1.00 97.31 80 GLN A O 1
ATOM 608 N N . VAL A 1 81 ? -2.102 6.844 8.263 1.00 97.88 81 VAL A N 1
ATOM 609 C CA . VAL A 1 81 ? -1.262 6.162 7.261 1.00 97.88 81 VAL A CA 1
ATOM 610 C C . VAL A 1 81 ? 0.210 6.199 7.669 1.00 97.88 81 VAL A C 1
ATOM 612 O O . VAL A 1 81 ? 0.871 5.165 7.661 1.00 97.88 81 VAL A O 1
ATOM 615 N N . ARG A 1 82 ? 0.729 7.366 8.072 1.00 96.56 82 ARG A N 1
ATOM 616 C CA . ARG A 1 82 ? 2.121 7.500 8.532 1.00 96.56 82 ARG A CA 1
ATOM 617 C C . ARG A 1 82 ? 2.390 6.699 9.805 1.00 96.56 82 ARG A C 1
ATOM 619 O O . ARG A 1 82 ? 3.442 6.076 9.908 1.00 96.56 82 ARG A O 1
ATOM 626 N N . SER A 1 83 ? 1.458 6.719 10.754 1.00 96.31 83 SER A N 1
ATOM 627 C CA .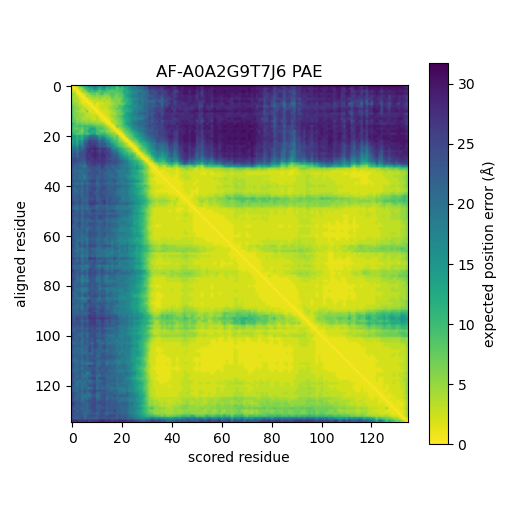 SER A 1 83 ? 1.576 5.988 12.017 1.00 96.31 83 SER A CA 1
ATOM 628 C C . SER A 1 83 ? 1.593 4.473 11.797 1.00 96.31 83 SER A C 1
ATOM 630 O O . SER A 1 83 ? 2.551 3.820 12.205 1.00 96.31 83 SER A O 1
ATOM 632 N N . ILE A 1 84 ? 0.610 3.926 11.075 1.00 96.50 84 ILE A N 1
ATOM 633 C CA . ILE A 1 84 ? 0.521 2.488 10.789 1.00 96.50 84 ILE A CA 1
ATOM 634 C C . ILE A 1 84 ? 1.693 2.029 9.926 1.00 96.50 84 ILE A C 1
ATOM 636 O O . ILE A 1 84 ? 2.309 1.010 10.223 1.00 96.50 84 ILE A O 1
ATOM 640 N N . ARG A 1 85 ? 2.081 2.810 8.912 1.00 95.50 85 ARG A N 1
ATOM 641 C CA . ARG A 1 85 ? 3.270 2.497 8.116 1.00 95.50 85 ARG A CA 1
ATOM 642 C C . ARG A 1 85 ? 4.525 2.406 8.976 1.00 95.50 85 ARG A C 1
ATOM 644 O O . ARG A 1 85 ? 5.306 1.483 8.794 1.00 95.50 85 ARG A O 1
ATOM 651 N N . ARG A 1 86 ? 4.722 3.339 9.913 1.00 94.06 86 ARG A N 1
ATOM 652 C CA . ARG A 1 86 ? 5.862 3.286 10.837 1.00 94.06 86 ARG A CA 1
ATOM 653 C C . ARG A 1 86 ? 5.828 2.010 11.674 1.00 94.06 86 ARG A C 1
ATOM 655 O O . ARG A 1 86 ? 6.867 1.381 11.806 1.00 94.06 86 ARG A O 1
ATOM 662 N N . ILE A 1 87 ? 4.664 1.623 12.199 1.00 93.56 87 ILE A N 1
ATOM 663 C CA . ILE A 1 87 ? 4.507 0.375 12.961 1.00 93.56 87 ILE A CA 1
ATOM 664 C C . ILE A 1 87 ? 4.948 -0.817 12.102 1.00 93.56 87 ILE A C 1
ATOM 666 O O . ILE A 1 87 ? 5.853 -1.538 12.511 1.00 93.56 87 ILE A O 1
ATOM 670 N N . ILE A 1 88 ? 4.422 -0.939 10.879 1.00 93.69 88 ILE A N 1
ATOM 671 C CA . ILE A 1 88 ? 4.790 -1.998 9.923 1.00 93.69 88 ILE A CA 1
ATOM 672 C C . ILE A 1 88 ? 6.296 -2.004 9.624 1.00 93.69 88 ILE A C 1
ATOM 674 O O . ILE A 1 88 ? 6.917 -3.059 9.611 1.00 93.69 88 ILE A O 1
ATOM 678 N N . GLU A 1 89 ? 6.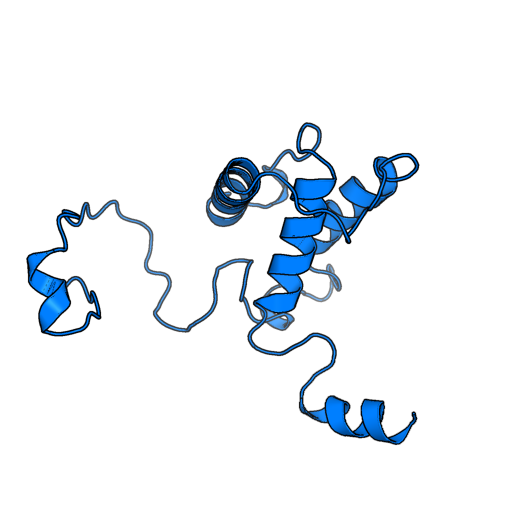906 -0.838 9.409 1.00 92.12 89 GLU A N 1
ATOM 679 C CA . GLU A 1 89 ? 8.331 -0.686 9.068 1.00 92.12 89 GLU A CA 1
ATOM 680 C C . GLU A 1 89 ? 9.284 -0.828 10.264 1.00 92.12 89 GLU A C 1
ATOM 682 O O . GLU A 1 89 ? 10.493 -0.927 10.071 1.00 92.12 89 GLU A O 1
ATOM 687 N N . THR A 1 90 ? 8.768 -0.879 11.495 1.00 90.69 90 THR A N 1
ATOM 688 C CA . THR A 1 90 ? 9.575 -1.131 12.706 1.00 90.69 90 THR A CA 1
ATOM 689 C C . THR A 1 90 ? 9.284 -2.462 13.391 1.00 90.69 90 THR A C 1
ATOM 691 O O . THR A 1 90 ? 10.080 -2.887 14.223 1.00 90.69 90 THR A O 1
ATOM 694 N N . ALA A 1 91 ? 8.192 -3.143 13.034 1.00 87.12 91 ALA A N 1
ATOM 695 C CA . ALA A 1 91 ? 7.827 -4.432 13.611 1.00 87.12 91 ALA A CA 1
ATOM 696 C C . ALA A 1 91 ? 8.920 -5.497 13.369 1.00 87.12 91 ALA A C 1
ATOM 698 O O . ALA A 1 91 ? 9.547 -5.469 12.307 1.00 87.12 91 ALA A O 1
ATOM 699 N N . PRO A 1 92 ? 9.195 -6.399 14.322 1.00 82.88 92 PRO A N 1
ATOM 700 C CA . PRO A 1 92 ? 10.153 -7.491 14.122 1.00 82.88 92 PRO A CA 1
ATOM 701 C C . PRO A 1 92 ? 9.681 -8.471 13.039 1.00 82.88 92 PRO A C 1
ATOM 703 O O . PRO A 1 92 ? 10.462 -8.879 12.184 1.00 82.88 92 PRO A O 1
ATOM 706 N N . ASP A 1 93 ? 8.385 -8.752 13.037 1.00 79.44 93 ASP A N 1
ATOM 707 C CA . ASP A 1 93 ? 7.668 -9.619 12.113 1.00 79.44 93 ASP A CA 1
ATOM 708 C C . ASP A 1 93 ? 6.299 -8.994 11.821 1.00 79.44 93 ASP A C 1
ATOM 710 O O . ASP A 1 93 ? 5.781 -8.193 12.605 1.00 79.44 93 ASP A O 1
ATOM 714 N N . PHE A 1 94 ? 5.709 -9.314 10.671 1.00 76.56 94 PHE A N 1
ATOM 715 C CA . PHE A 1 94 ? 4.404 -8.756 10.319 1.00 76.56 94 PHE A CA 1
ATOM 716 C C . PHE A 1 94 ? 3.261 -9.370 11.138 1.00 76.56 94 PHE A C 1
ATOM 718 O O . PHE A 1 94 ? 2.209 -8.746 11.297 1.00 76.56 94 PHE A O 1
ATOM 725 N N . ASP A 1 95 ? 3.484 -10.551 11.718 1.00 77.38 95 ASP A N 1
ATOM 726 C CA . ASP A 1 95 ? 2.488 -11.218 12.541 1.00 77.38 95 ASP A CA 1
ATOM 727 C C . ASP A 1 95 ? 2.159 -10.437 13.815 1.00 77.38 95 ASP A C 1
ATOM 729 O O . ASP A 1 95 ? 0.996 -10.408 14.224 1.00 77.38 95 ASP A O 1
ATOM 733 N N . SER A 1 96 ? 3.139 -9.712 14.360 1.00 81.00 96 SER A N 1
ATOM 734 C CA . SER A 1 96 ? 2.992 -8.815 15.508 1.00 81.00 96 SER A CA 1
ATOM 735 C C . SER A 1 96 ? 2.197 -7.527 15.237 1.00 81.00 96 SER A C 1
ATOM 737 O O . SER A 1 96 ? 1.878 -6.795 16.178 1.00 81.00 96 SER A O 1
ATOM 739 N N . VAL A 1 97 ? 1.860 -7.215 13.978 1.00 88.75 97 VAL A N 1
ATOM 740 C CA . VAL A 1 97 ? 1.108 -6.001 13.624 1.00 88.75 97 VAL A CA 1
ATOM 741 C C . VAL A 1 97 ? -0.393 -6.290 13.585 1.00 88.75 97 VAL A C 1
ATOM 743 O O . VAL A 1 97 ? -0.883 -6.982 12.692 1.00 88.75 97 VAL A O 1
ATOM 746 N N . SER A 1 98 ? -1.144 -5.687 14.512 1.00 90.44 98 SER A N 1
ATOM 747 C CA . SER A 1 98 ? -2.612 -5.691 14.465 1.00 90.44 98 SER A CA 1
ATOM 748 C C . SER A 1 98 ? -3.153 -4.587 13.549 1.00 90.44 98 SER A C 1
ATOM 750 O O . SER A 1 98 ? -2.753 -3.423 13.643 1.00 90.44 98 SER A O 1
ATOM 752 N N . LEU A 1 99 ? -4.078 -4.962 12.660 1.00 94.31 99 LEU A N 1
ATOM 753 C CA . LEU A 1 99 ? -4.740 -4.077 11.691 1.00 94.31 99 LEU A CA 1
ATOM 754 C C . LEU A 1 99 ? -6.266 -3.986 11.888 1.00 94.31 99 LEU A C 1
ATOM 756 O O . LEU A 1 99 ? -6.940 -3.266 11.143 1.00 94.31 99 LEU A O 1
ATOM 760 N N . GLU A 1 100 ? -6.809 -4.671 12.897 1.00 91.44 100 GLU A N 1
ATOM 761 C CA . GLU A 1 100 ? -8.254 -4.835 13.121 1.00 91.44 100 GLU A CA 1
ATOM 762 C C . GLU A 1 100 ? -8.976 -3.488 13.290 1.00 91.44 100 GLU A C 1
ATOM 764 O O . GLU A 1 100 ? -10.001 -3.241 12.652 1.00 91.44 100 GLU A O 1
ATOM 769 N N . ASP A 1 101 ? -8.375 -2.554 14.030 1.00 93.06 101 ASP A N 1
ATOM 770 C CA . ASP A 1 101 ? -8.948 -1.226 14.293 1.00 93.06 101 ASP A CA 1
ATOM 771 C C . ASP A 1 101 ? -8.571 -0.164 13.243 1.00 93.06 101 ASP A C 1
ATOM 773 O O . ASP A 1 101 ? -9.007 0.991 13.296 1.00 93.06 101 ASP A O 1
ATOM 777 N N . VAL A 1 102 ? -7.755 -0.518 12.248 1.00 96.94 102 VAL A N 1
ATOM 778 C CA . VAL A 1 102 ? -7.273 0.436 11.239 1.00 96.94 102 VAL A CA 1
ATOM 779 C C . VAL A 1 102 ? -8.352 0.685 10.194 1.00 96.94 102 VAL A C 1
ATOM 781 O O . VAL A 1 102 ? -8.824 -0.251 9.567 1.00 96.94 102 VAL A O 1
ATOM 784 N N . GLN A 1 103 ? -8.735 1.939 9.949 1.00 97.50 103 GLN A N 1
ATOM 785 C CA . GLN A 1 103 ? -9.784 2.273 8.973 1.00 97.50 103 GLN A CA 1
ATOM 786 C C . GLN A 1 103 ? -9.483 1.733 7.559 1.00 97.50 103 GLN A C 1
ATOM 788 O O . GLN A 1 103 ? -8.361 1.849 7.065 1.00 97.50 103 GLN A O 1
ATOM 793 N N . VAL A 1 104 ? -10.508 1.257 6.842 1.00 98.19 104 VAL A N 1
ATOM 794 C CA . VAL A 1 104 ? -10.371 0.679 5.484 1.00 98.19 104 VAL A CA 1
ATOM 795 C C . VAL A 1 104 ? -9.715 1.644 4.486 1.00 98.19 104 VAL A C 1
ATOM 797 O O . VAL A 1 104 ? -8.877 1.246 3.675 1.00 98.19 104 VAL A O 1
ATOM 800 N N . HIS A 1 105 ? -10.014 2.943 4.560 1.00 98.62 105 HIS A N 1
ATOM 801 C CA . HIS A 1 105 ? -9.353 3.937 3.705 1.00 98.62 105 HIS A CA 1
ATOM 802 C C . HIS A 1 105 ? -7.853 4.096 4.007 1.00 98.62 105 HIS A C 1
ATOM 804 O O . HIS A 1 105 ? -7.086 4.466 3.122 1.00 98.62 105 HIS A O 1
ATOM 810 N N . VAL A 1 106 ? -7.408 3.815 5.236 1.00 98.44 106 VAL A N 1
ATOM 811 C CA . VAL A 1 106 ? -5.981 3.789 5.594 1.00 98.44 106 VAL A CA 1
ATOM 812 C C . VAL A 1 106 ? -5.329 2.533 5.021 1.00 98.44 106 VAL A C 1
ATOM 814 O O . VAL A 1 106 ? -4.298 2.649 4.361 1.00 98.44 106 VAL A O 1
ATOM 817 N N . LEU A 1 107 ? -5.961 1.365 5.182 1.00 98.19 107 LEU A N 1
ATOM 818 C CA . LEU A 1 107 ? -5.483 0.092 4.627 1.00 98.19 107 LEU A CA 1
ATOM 819 C C . LEU A 1 107 ? -5.315 0.156 3.106 1.00 98.19 107 LEU A C 1
ATOM 821 O O . LEU A 1 107 ? -4.241 -0.122 2.582 1.00 98.19 107 LEU A O 1
ATOM 825 N N . THR A 1 108 ? -6.338 0.622 2.389 1.00 98.44 108 THR A N 1
ATOM 826 C CA . THR A 1 108 ? -6.266 0.782 0.927 1.00 98.44 108 THR A CA 1
ATOM 827 C C . THR A 1 108 ? -5.222 1.813 0.494 1.00 98.44 108 THR A C 1
ATOM 829 O O . THR A 1 108 ? -4.585 1.640 -0.545 1.00 98.44 108 THR A O 1
ATOM 832 N N . THR A 1 109 ? -4.981 2.873 1.276 1.00 98.56 109 THR A N 1
ATOM 833 C CA . THR A 1 109 ? -3.856 3.787 1.019 1.00 98.56 109 THR A CA 1
ATOM 834 C C . THR A 1 109 ? -2.506 3.092 1.192 1.00 98.56 109 THR A C 1
ATOM 836 O O . THR A 1 109 ? -1.609 3.347 0.390 1.00 98.56 109 THR A O 1
ATOM 839 N N . LEU A 1 110 ? -2.352 2.212 2.186 1.00 98.06 110 LEU A N 1
ATOM 840 C CA . LEU A 1 110 ? -1.131 1.425 2.381 1.00 98.06 110 LEU A CA 1
ATOM 841 C C . LEU A 1 110 ? -0.920 0.428 1.235 1.00 98.06 110 LEU A C 1
ATOM 843 O O . LEU A 1 110 ? 0.171 0.404 0.681 1.00 98.06 110 LEU A O 1
ATOM 847 N N . VAL A 1 111 ? -1.959 -0.286 0.788 1.00 98.06 111 VAL A N 1
ATOM 848 C CA . VAL A 1 111 ? -1.889 -1.154 -0.409 1.00 98.06 111 VAL A CA 1
ATOM 849 C C . VAL A 1 111 ? -1.396 -0.364 -1.623 1.00 98.06 111 VAL A C 1
ATOM 851 O O . VAL A 1 111 ? -0.424 -0.738 -2.275 1.00 98.06 111 VAL A O 1
ATOM 854 N N . LYS A 1 112 ? -2.012 0.795 -1.891 1.00 98.19 112 LYS A N 1
ATOM 855 C CA . LYS A 1 112 ? -1.592 1.679 -2.988 1.00 98.19 112 LYS A CA 1
ATOM 856 C C . LYS A 1 112 ? -0.157 2.178 -2.821 1.00 98.19 112 LYS A C 1
ATOM 858 O O . LYS A 1 112 ? 0.520 2.419 -3.814 1.00 98.19 112 LYS A O 1
ATOM 863 N N . ALA A 1 113 ? 0.287 2.424 -1.589 1.00 96.88 113 ALA A N 1
ATOM 864 C CA . ALA A 1 113 ? 1.649 2.862 -1.309 1.00 96.88 113 ALA A CA 1
ATOM 865 C C 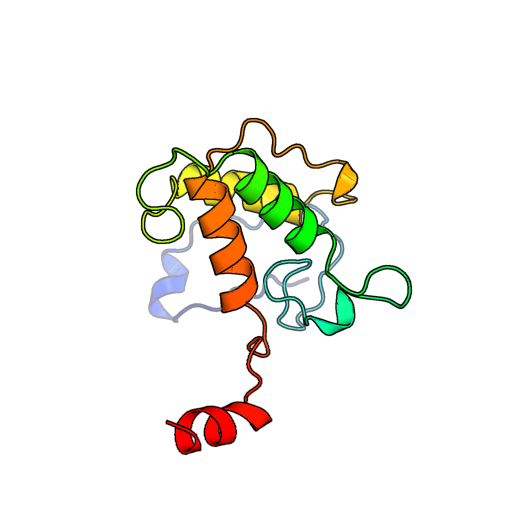. ALA A 1 113 ? 2.665 1.751 -1.561 1.00 96.88 113 ALA A C 1
ATOM 867 O O . ALA A 1 113 ? 3.671 2.023 -2.200 1.00 96.88 113 ALA A O 1
ATOM 868 N N . PHE A 1 114 ? 2.369 0.520 -1.143 1.00 96.75 114 PHE A N 1
ATOM 869 C CA . PHE A 1 114 ? 3.209 -0.639 -1.418 1.00 96.75 114 PHE A CA 1
ATOM 870 C C . PHE A 1 114 ? 3.451 -0.787 -2.924 1.00 96.75 114 PHE A C 1
ATOM 872 O O . PHE A 1 114 ? 4.592 -0.703 -3.362 1.00 96.75 114 PHE A O 1
ATOM 879 N N . LEU A 1 115 ? 2.376 -0.872 -3.719 1.00 97.25 115 LEU A N 1
ATOM 880 C CA . LEU A 1 115 ? 2.466 -1.080 -5.169 1.00 97.25 115 LEU A CA 1
ATOM 881 C C . LEU A 1 115 ? 3.183 0.060 -5.905 1.00 97.25 115 LEU A C 1
ATOM 883 O O . LEU A 1 115 ? 3.939 -0.186 -6.837 1.00 97.25 115 LEU A O 1
ATOM 887 N N . ARG A 1 116 ? 2.937 1.312 -5.502 1.00 96.94 116 ARG A N 1
ATOM 888 C CA . ARG A 1 116 ? 3.526 2.496 -6.150 1.00 96.94 116 ARG A CA 1
ATOM 889 C C . ARG A 1 116 ? 5.015 2.650 -5.860 1.00 96.94 116 ARG A C 1
ATOM 891 O O . ARG A 1 116 ? 5.716 3.281 -6.640 1.00 96.94 116 ARG A O 1
ATOM 898 N N . GLU A 1 117 ? 5.466 2.184 -4.703 1.00 95.88 117 GLU A N 1
ATOM 899 C CA . GLU A 1 117 ? 6.825 2.440 -4.226 1.00 95.88 117 GLU A CA 1
ATOM 900 C C . GLU A 1 117 ? 7.798 1.318 -4.571 1.00 95.88 117 GLU A C 1
ATOM 902 O O . GLU A 1 117 ? 8.994 1.499 -4.357 1.00 95.88 117 GLU A O 1
ATOM 907 N N . MET A 1 118 ? 7.311 0.199 -5.121 1.00 95.19 118 MET A N 1
ATOM 908 C CA . MET A 1 118 ? 8.168 -0.871 -5.626 1.00 95.19 118 MET A CA 1
ATOM 909 C C . MET A 1 118 ? 9.187 -0.310 -6.636 1.00 95.19 118 MET A C 1
ATOM 911 O O . MET A 1 118 ? 8.800 0.475 -7.506 1.00 95.19 118 MET A O 1
ATOM 915 N N . PRO A 1 119 ? 10.472 -0.711 -6.554 1.00 94.81 119 PRO A N 1
ATOM 916 C CA . PRO A 1 119 ? 11.491 -0.288 -7.517 1.00 94.81 119 PRO A CA 1
ATOM 917 C C . PRO A 1 119 ? 11.143 -0.683 -8.955 1.00 94.81 119 PRO A C 1
ATOM 919 O O . PRO A 1 119 ? 11.450 0.049 -9.893 1.00 94.81 119 PRO A O 1
ATOM 922 N N . GLU A 1 120 ? 10.474 -1.825 -9.105 1.00 94.62 120 GLU A N 1
ATOM 923 C CA . GLU A 1 120 ? 9.905 -2.312 -10.353 1.00 94.62 120 GLU A CA 1
ATOM 924 C C . GLU A 1 120 ? 8.376 -2.417 -10.211 1.00 94.62 120 GLU A C 1
ATOM 926 O O . GLU A 1 120 ? 7.898 -3.011 -9.238 1.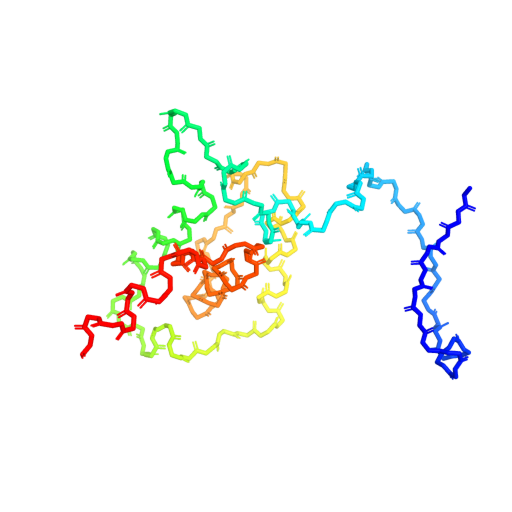00 94.62 120 GLU A O 1
ATOM 931 N N . PRO A 1 121 ? 7.586 -1.818 -11.122 1.00 95.88 121 PRO A N 1
ATOM 932 C CA . PRO A 1 121 ? 6.130 -1.881 -11.067 1.00 95.88 121 PRO A CA 1
ATOM 933 C C . PRO A 1 121 ? 5.616 -3.312 -11.257 1.00 95.88 121 PRO A C 1
ATOM 935 O O . PRO A 1 121 ? 6.241 -4.128 -11.924 1.00 95.88 121 PRO A O 1
ATOM 938 N N . LEU A 1 122 ? 4.429 -3.600 -10.705 1.00 94.75 122 LEU A N 1
ATOM 939 C CA . LEU A 1 122 ? 3.822 -4.938 -10.781 1.00 94.75 122 LEU A CA 1
ATOM 940 C C . LEU A 1 122 ? 3.620 -5.402 -12.231 1.00 94.75 122 LEU A C 1
ATOM 942 O O . LEU A 1 122 ? 3.867 -6.556 -12.563 1.00 94.75 122 LEU A O 1
ATOM 946 N N . ILE A 1 123 ? 3.172 -4.482 -13.087 1.00 95.06 123 ILE A N 1
ATOM 947 C CA . ILE A 1 123 ? 3.299 -4.623 -14.536 1.00 95.06 123 ILE A CA 1
ATOM 948 C C . ILE A 1 123 ? 4.691 -4.102 -14.866 1.00 95.06 123 ILE A C 1
ATOM 950 O O . ILE A 1 123 ? 4.891 -2.887 -14.863 1.00 95.06 123 ILE A O 1
ATOM 954 N N . THR A 1 124 ? 5.635 -5.019 -15.064 1.00 95.62 124 THR A N 1
ATOM 955 C CA . THR A 1 124 ? 7.056 -4.694 -15.217 1.00 95.62 124 THR A CA 1
ATOM 956 C C . THR A 1 124 ? 7.306 -3.799 -16.427 1.00 95.62 124 THR A C 1
ATOM 958 O O . THR A 1 124 ? 6.506 -3.750 -17.367 1.00 95.62 124 THR A O 1
ATOM 961 N N . PHE A 1 125 ? 8.438 -3.092 -16.424 1.00 95.00 125 PHE A N 1
ATOM 962 C CA . PHE A 1 125 ? 8.812 -2.224 -17.544 1.00 95.00 125 PHE A CA 1
ATOM 963 C C . PHE A 1 125 ? 8.932 -3.001 -18.860 1.00 95.00 125 PHE A C 1
ATOM 965 O O . PHE A 1 125 ? 8.489 -2.509 -19.895 1.00 95.00 125 PHE A O 1
ATOM 972 N N . ASP A 1 126 ? 9.431 -4.237 -18.800 1.00 95.56 126 ASP A N 1
ATOM 973 C CA . ASP A 1 126 ? 9.568 -5.121 -19.963 1.00 95.56 126 ASP A CA 1
ATOM 974 C C . ASP A 1 126 ? 8.216 -5.503 -20.582 1.00 95.56 126 ASP A C 1
ATOM 976 O O . ASP A 1 126 ? 8.114 -5.705 -21.791 1.00 95.56 126 ASP A O 1
ATOM 980 N N . LEU A 1 127 ? 7.162 -5.595 -19.766 1.00 94.06 127 LEU A N 1
ATOM 981 C CA . LEU A 1 127 ? 5.817 -5.944 -20.225 1.00 94.06 127 LEU A CA 1
ATOM 982 C C . LEU A 1 127 ? 4.988 -4.722 -20.630 1.00 94.06 127 LEU A C 1
ATOM 984 O O . LEU A 1 127 ? 3.962 -4.880 -21.290 1.00 94.06 127 LEU A O 1
ATOM 988 N N . TYR A 1 128 ? 5.400 -3.516 -20.245 1.00 94.06 128 TYR A N 1
ATOM 989 C CA . TYR A 1 128 ? 4.585 -2.309 -20.372 1.00 94.06 128 TYR A CA 1
ATOM 990 C C . TYR A 1 128 ? 4.138 -2.029 -21.816 1.00 94.06 128 TYR A C 1
ATOM 992 O O . TYR A 1 128 ? 2.947 -1.838 -22.066 1.00 94.06 128 TYR A O 1
ATOM 1000 N N . GLU A 1 129 ? 5.064 -2.095 -22.777 1.00 93.88 129 GLU A N 1
ATOM 1001 C CA . GLU A 1 129 ? 4.757 -1.909 -24.203 1.00 93.88 129 GLU A CA 1
ATOM 1002 C C . GLU A 1 129 ? 3.797 -2.984 -24.725 1.00 93.88 129 GLU A C 1
ATOM 1004 O O . GLU A 1 129 ? 2.894 -2.698 -25.512 1.00 93.88 129 GLU A O 1
ATOM 1009 N N . ASN A 1 130 ? 3.931 -4.223 -24.249 1.00 93.81 130 ASN A N 1
ATOM 1010 C CA . ASN A 1 130 ? 3.040 -5.309 -24.645 1.00 93.81 130 ASN A CA 1
ATOM 1011 C C . ASN A 1 130 ? 1.606 -5.035 -24.176 1.00 93.81 130 ASN A C 1
ATOM 1013 O O . ASN A 1 130 ? 0.667 -5.284 -24.926 1.00 93.81 130 ASN A O 1
ATOM 1017 N N . PHE A 1 131 ? 1.425 -4.488 -22.970 1.00 92.88 131 PHE A N 1
ATOM 1018 C CA . PHE A 1 131 ? 0.101 -4.116 -22.464 1.00 92.88 131 PHE A CA 1
ATOM 1019 C C . PHE A 1 131 ? -0.529 -2.957 -23.250 1.00 92.88 131 PHE A C 1
ATOM 1021 O O . PHE A 1 131 ? -1.731 -2.993 -23.510 1.00 92.88 131 PHE A O 1
ATOM 1028 N N . LEU A 1 132 ? 0.252 -1.953 -23.662 1.00 92.94 132 LEU A N 1
ATOM 1029 C CA . LEU A 1 132 ? -0.268 -0.830 -24.453 1.00 92.94 132 LEU A CA 1
ATOM 1030 C C . LEU A 1 132 ? -0.677 -1.249 -25.869 1.00 92.94 132 LEU A C 1
ATOM 1032 O O . LEU A 1 132 ? -1.714 -0.816 -26.360 1.00 92.94 132 LEU A O 1
ATOM 1036 N N . ASN A 1 133 ? 0.098 -2.128 -26.502 1.00 92.31 133 ASN A N 1
ATOM 1037 C CA . ASN A 1 133 ? -0.128 -2.541 -27.889 1.00 92.31 133 ASN A CA 1
ATOM 1038 C C . ASN A 1 133 ? -1.300 -3.524 -28.078 1.00 92.31 133 ASN A C 1
ATOM 1040 O O . ASN A 1 133 ? -1.678 -3.807 -29.213 1.00 92.31 133 ASN A O 1
ATOM 1044 N N . VAL A 1 134 ? -1.867 -4.057 -26.992 1.00 87.06 134 VAL A N 1
ATOM 1045 C CA . VAL A 1 134 ? -3.057 -4.934 -27.012 1.00 87.06 134 VAL A CA 1
ATOM 1046 C C . VAL A 1 134 ? -4.370 -4.130 -26.899 1.00 87.06 134 VAL A C 1
ATOM 1048 O O . VAL A 1 134 ? -5.450 -4.712 -26.986 1.00 87.06 134 VAL A O 1
ATOM 1051 N N . SER A 1 135 ? -4.287 -2.804 -26.717 1.00 55.44 135 SER A N 1
ATOM 1052 C CA . SER A 1 135 ? -5.437 -1.903 -26.508 1.00 55.44 135 SER A CA 1
ATOM 1053 C C . SER A 1 135 ? -6.161 -1.504 -27.793 1.00 55.44 135 SER A C 1
ATOM 1055 O O . SER A 1 135 ? -5.475 -1.243 -28.806 1.00 55.44 135 SER A O 1
#

Mean predicted aligned error: 10.91 Å

pLDDT: mean 85.64, std 16.75, range [37.25, 98.62]

Nearest PDB structures (foldseek):
  5irc-assembly1_A  TM=9.089E-01  e=2.901E-05  Rattus norvegicus
  6gvc-assembly1_R  TM=8.570E-01  e=2.419E-05  Mus musculus
  3fk2-assembly2_B  TM=9.084E-01  e=7.192E-05  Homo sapiens
  6gvc-assembly3_T  TM=8.527E-01  e=4.171E-05  Mus musculus
  3byi-assembly1_A  TM=8.136E-01  e=6.372E-05  Homo sapiens

Foldseek 3Di:
DDDDDDDDPVCVVVDPDDDDPPDDPDPPPPPAQPQAQDAQVVQADPVRPDRPLLVVLVVLLVVPVPPPPQQLHDADDPVLLVVLVVCCSPPPDNVPRDCNPPDRNSSSNVNVRRQVNHPAHPCGPVCPVVVVVVD

Sequence (135 aa):
MACRISCHKKCHAKITQQCSMMIAPSLSSASGGRFFGAVLATLVDEDHIIPPLVDRLFMNVETRALFVEGVYRKSGSLAQVRSIRRIIETAPDFDSVSLEDVQVHVLTTLVKAFLREMPEPLITFDLYENFLNVS